Protein AF-A0A9N9S7M2-F1 (afdb_monomer_lite)

Organism: Phaedon cochleariae (NCBI:txid80249)

Radius of gyration: 14.21 Å; chains: 1; bounding box: 39×30×37 Å

Secondary structure (DSSP, 8-state):
-EEETTEEESS-B---GGG--TT-EEEEEEE----TTS----EEEEEEEEEEEEETTEEEEEE-EE---SSSTTTEEE--SS-EEEEEEGGGEEEEEPPPEEETTTEEE-SS-GGGT--

Foldseek 3Di:
DFDDPNADDDQFDADDQVRDDQQFKFKFWDFDPDPPPDPDRDTFIWIWGFHDDDDRQKTKTWTWDQDADPPLGQQKIAADPPIDIDMDGNSRTRGTHDFFDDDPPGITGGPGGNVSRPD

Sequence (119 aa):
MVTKFGRTFKNIHPISESEVAIGDWLVVAYDFELSKSSQGNGNHYFIGQITGIKERGYFEGKFVRPKTTKNYCDYIYNFPDVPDVDTFHFEKVVGKVSPPENYLRGLLKFALNSKDLEH

Structure (mmCIF, N/CA/C/O backbone):
data_AF-A0A9N9S7M2-F1
#
_entry.id   AF-A0A9N9S7M2-F1
#
loop_
_atom_site.group_PDB
_atom_site.id
_atom_site.type_symbol
_atom_site.label_atom_id
_atom_site.label_alt_id
_atom_site.label_comp_id
_atom_site.label_asym_id
_atom_site.label_entity_id
_atom_site.label_seq_id
_atom_site.pdbx_PDB_ins_code
_atom_site.Cartn_x
_atom_site.Cartn_y
_atom_site.Cartn_z
_atom_site.occupancy
_atom_site.B_iso_or_equiv
_atom_site.auth_seq_id
_atom_site.auth_comp_id
_atom_site.auth_asym_id
_atom_site.auth_atom_id
_atom_site.pdbx_PDB_model_num
ATOM 1 N N . MET A 1 1 ? -4.128 14.598 0.230 1.00 80.19 1 MET A N 1
ATOM 2 C CA . MET A 1 1 ? -2.930 14.652 1.093 1.00 80.19 1 MET A CA 1
ATOM 3 C C . MET A 1 1 ? -3.371 14.213 2.469 1.00 80.19 1 MET A C 1
ATOM 5 O O . MET A 1 1 ? -4.419 14.671 2.909 1.00 80.19 1 MET A O 1
ATOM 9 N N . VAL A 1 2 ? -2.629 13.309 3.098 1.00 90.31 2 VAL A N 1
ATOM 10 C CA . VAL A 1 2 ? -2.947 12.756 4.423 1.00 90.31 2 VAL A CA 1
ATOM 11 C C . VAL A 1 2 ? -1.724 12.907 5.317 1.00 90.31 2 VAL A C 1
ATOM 13 O O . VAL A 1 2 ? -0.609 12.714 4.838 1.00 90.31 2 VAL A O 1
ATOM 16 N N . THR A 1 3 ? -1.922 13.238 6.593 1.00 89.31 3 THR A N 1
ATOM 17 C CA . THR A 1 3 ? -0.851 13.280 7.595 1.00 89.31 3 THR A CA 1
ATOM 18 C C . THR A 1 3 ? -1.093 12.193 8.636 1.00 89.31 3 THR A C 1
ATOM 20 O O . THR A 1 3 ? -2.149 12.177 9.266 1.00 89.31 3 THR A O 1
ATOM 23 N N . LYS A 1 4 ? -0.133 11.279 8.813 1.00 88.38 4 LYS A N 1
ATOM 24 C CA . LYS A 1 4 ? -0.182 10.200 9.813 1.00 88.38 4 LYS A CA 1
ATOM 25 C C . LYS A 1 4 ? 1.231 9.845 10.275 1.00 88.38 4 LYS A C 1
ATOM 27 O O . LYS A 1 4 ? 2.172 9.977 9.500 1.00 88.38 4 LYS A O 1
ATOM 32 N N . PHE A 1 5 ? 1.378 9.443 11.539 1.00 87.06 5 PHE A N 1
ATOM 33 C CA . PHE A 1 5 ? 2.672 9.099 12.154 1.00 87.06 5 PHE A CA 1
ATOM 34 C C . PHE A 1 5 ? 3.752 10.184 11.967 1.00 87.06 5 PHE A C 1
ATOM 36 O O . PHE A 1 5 ? 4.916 9.893 11.725 1.00 87.06 5 PHE A O 1
ATOM 43 N N . GLY A 1 6 ? 3.351 11.461 12.027 1.00 83.94 6 GLY A N 1
ATOM 44 C CA . GLY A 1 6 ? 4.259 12.600 11.843 1.00 83.94 6 GLY A CA 1
ATOM 45 C C . GLY A 1 6 ? 4.701 12.864 10.396 1.00 83.94 6 GLY A C 1
ATOM 46 O O . GLY A 1 6 ? 5.447 13.812 10.167 1.00 83.94 6 GLY A O 1
ATOM 47 N N . ARG A 1 7 ? 4.224 12.088 9.411 1.00 85.88 7 ARG A N 1
ATOM 48 C CA . ARG A 1 7 ? 4.562 12.233 7.986 1.00 85.88 7 ARG A CA 1
ATOM 49 C C . ARG A 1 7 ? 3.355 12.663 7.159 1.00 85.88 7 ARG A C 1
ATOM 51 O O . ARG A 1 7 ? 2.218 12.303 7.454 1.00 85.88 7 ARG A O 1
ATOM 58 N N . THR A 1 8 ? 3.617 13.427 6.101 1.00 90.00 8 THR A N 1
ATOM 59 C CA . THR A 1 8 ? 2.607 13.897 5.147 1.00 90.00 8 THR A CA 1
ATOM 60 C C . THR A 1 8 ? 2.787 13.215 3.797 1.00 90.00 8 THR A C 1
ATOM 62 O O . THR A 1 8 ? 3.866 13.265 3.211 1.00 90.00 8 THR A O 1
ATOM 65 N N . PHE A 1 9 ? 1.709 12.628 3.282 1.00 90.12 9 PHE A N 1
ATOM 66 C CA . PHE A 1 9 ? 1.701 11.823 2.068 1.00 90.12 9 PHE A CA 1
ATOM 67 C C . PHE A 1 9 ? 0.883 12.476 0.955 1.00 90.12 9 PHE A C 1
ATOM 69 O O . PHE A 1 9 ? -0.285 12.856 1.136 1.00 90.12 9 PHE A O 1
ATOM 76 N N . LYS A 1 10 ? 1.492 12.578 -0.228 1.00 90.75 10 LYS A N 1
ATOM 77 C CA . LYS A 1 10 ? 0.830 12.998 -1.471 1.00 90.75 10 LYS A CA 1
ATOM 78 C C . LYS A 1 10 ? 0.206 11.782 -2.156 1.00 90.75 10 LYS A C 1
ATOM 80 O O . LYS A 1 10 ? 0.677 10.670 -1.976 1.00 90.75 10 LYS A O 1
ATOM 85 N N . ASN A 1 11 ? -0.868 11.999 -2.917 1.00 92.00 11 ASN A N 1
ATOM 86 C CA . ASN A 1 11 ? -1.594 10.943 -3.646 1.00 92.00 11 ASN A CA 1
ATOM 87 C C . ASN A 1 11 ? -2.145 9.801 -2.766 1.00 92.00 11 ASN A C 1
ATOM 89 O O . ASN A 1 11 ? -2.489 8.736 -3.269 1.00 92.00 11 ASN A O 1
ATOM 93 N N . ILE A 1 12 ? -2.273 10.059 -1.460 1.00 94.62 12 ILE A N 1
ATOM 94 C CA . ILE A 1 12 ? -3.041 9.255 -0.513 1.00 94.62 12 ILE A CA 1
ATOM 95 C C . ILE A 1 12 ? -4.312 10.027 -0.146 1.00 94.62 12 ILE A C 1
ATOM 97 O O . ILE A 1 12 ? -4.280 11.250 0.088 1.00 94.62 12 ILE A O 1
ATOM 101 N N . HIS A 1 13 ? -5.422 9.298 -0.111 1.00 95.12 13 HIS A N 1
ATOM 102 C CA . HIS A 1 13 ? -6.752 9.777 0.225 1.00 95.12 13 HIS A CA 1
ATOM 103 C C . HIS A 1 13 ? -7.151 9.292 1.626 1.00 95.12 13 HIS A C 1
ATOM 105 O O . HIS A 1 13 ? -6.883 8.134 1.963 1.00 95.12 13 HIS A O 1
ATOM 111 N N . PRO A 1 14 ? -7.780 10.151 2.450 1.00 96.00 14 PRO A N 1
ATOM 112 C CA . PRO A 1 14 ? -8.394 9.709 3.694 1.00 96.00 14 PRO A CA 1
ATOM 113 C C . PRO A 1 14 ? -9.407 8.596 3.423 1.00 96.00 14 PRO A C 1
ATOM 115 O O . PRO A 1 14 ? -10.059 8.586 2.380 1.00 96.00 14 PRO A O 1
ATOM 118 N N . ILE A 1 15 ? -9.533 7.682 4.372 1.00 96.44 15 ILE A N 1
ATOM 119 C CA . ILE A 1 15 ? -10.509 6.597 4.349 1.00 96.44 15 ILE A CA 1
ATOM 120 C C . ILE A 1 15 ? -10.930 6.307 5.785 1.00 96.44 15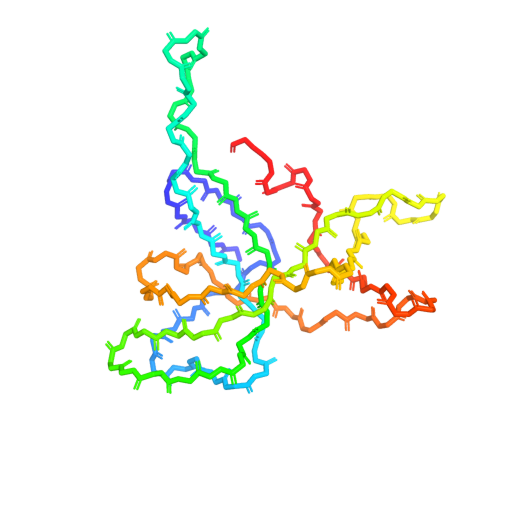 ILE A C 1
ATOM 122 O O . ILE A 1 15 ? -10.111 6.452 6.695 1.00 96.44 15 ILE A O 1
ATOM 126 N N . SER A 1 16 ? -12.186 5.926 5.994 1.00 96.56 16 SER A N 1
ATOM 127 C CA . SER A 1 16 ? -12.682 5.378 7.259 1.00 96.56 16 SER A CA 1
ATOM 128 C C . SER A 1 16 ? -12.724 3.848 7.233 1.00 96.56 16 SER A C 1
ATOM 130 O O . SER A 1 16 ? -12.805 3.237 6.171 1.00 96.56 16 SER A O 1
ATOM 132 N N . GLU A 1 17 ? -12.703 3.209 8.406 1.00 96.50 17 GLU A N 1
ATOM 133 C CA . GLU A 1 17 ? -12.740 1.741 8.528 1.00 96.50 17 GLU A CA 1
ATOM 134 C C . GLU A 1 17 ? -13.915 1.120 7.754 1.00 96.50 17 GLU A C 1
ATOM 136 O O . GLU A 1 17 ? -13.745 0.122 7.060 1.00 96.50 17 GLU A O 1
ATOM 141 N N . SER A 1 18 ? -15.092 1.751 7.813 1.00 95.56 18 SER A N 1
ATOM 142 C CA . SER A 1 18 ? -16.314 1.289 7.142 1.00 95.56 18 SER A CA 1
ATOM 143 C C . SER A 1 18 ? -16.281 1.386 5.616 1.00 95.56 18 SER A C 1
ATOM 145 O O . SER A 1 18 ? -17.127 0.790 4.956 1.00 95.56 18 SER A O 1
ATOM 147 N N . GLU A 1 19 ? -15.349 2.155 5.053 1.00 96.31 19 GLU A N 1
ATOM 148 C CA . GLU A 1 19 ? -15.212 2.343 3.605 1.00 96.31 19 GLU A CA 1
ATOM 149 C C . GLU A 1 19 ? -14.208 1.370 2.972 1.00 96.31 19 GLU A C 1
ATOM 151 O O . GLU A 1 19 ? -14.101 1.327 1.746 1.00 96.31 19 GLU A O 1
ATOM 156 N N . VAL A 1 20 ? -13.463 0.604 3.778 1.00 97.25 20 VAL A N 1
ATOM 157 C CA . VAL A 1 20 ? -12.483 -0.367 3.279 1.00 97.25 20 VAL A CA 1
ATOM 158 C C . VAL A 1 20 ? -13.205 -1.558 2.651 1.00 97.25 20 VAL A C 1
ATOM 160 O O . VAL A 1 20 ? -13.979 -2.250 3.313 1.00 97.25 20 VAL A O 1
ATOM 163 N N . ALA A 1 21 ? -12.907 -1.834 1.382 1.00 97.38 21 ALA A N 1
ATOM 164 C CA . ALA A 1 21 ? -13.483 -2.952 0.639 1.00 97.38 21 ALA A CA 1
ATOM 165 C C . ALA A 1 21 ? -12.418 -3.894 0.057 1.00 97.38 21 ALA A C 1
ATOM 167 O O . ALA A 1 21 ? -11.272 -3.512 -0.180 1.00 97.38 21 ALA A O 1
ATOM 168 N N . ILE A 1 22 ? -12.813 -5.140 -0.226 1.00 97.94 22 ILE A N 1
ATOM 169 C CA . ILE A 1 22 ? -11.972 -6.088 -0.972 1.00 97.94 22 ILE A CA 1
ATOM 170 C C . ILE A 1 22 ? -11.642 -5.493 -2.347 1.00 97.94 22 ILE A C 1
ATOM 172 O O . ILE A 1 22 ? -12.520 -5.002 -3.053 1.00 97.94 22 ILE A O 1
ATOM 176 N N . GLY A 1 23 ? -10.368 -5.563 -2.726 1.00 97.81 23 GLY A N 1
ATOM 177 C CA . GLY A 1 23 ? -9.831 -4.997 -3.960 1.00 97.81 23 GLY A CA 1
ATOM 178 C C . GLY A 1 23 ? -9.280 -3.579 -3.816 1.00 97.81 23 GLY A C 1
ATOM 179 O O . GLY A 1 23 ? -8.556 -3.141 -4.716 1.00 97.81 23 GLY A O 1
ATOM 180 N N . ASP A 1 24 ? -9.556 -2.891 -2.702 1.00 98.06 24 ASP A N 1
ATOM 181 C CA . ASP A 1 24 ? -8.974 -1.581 -2.424 1.00 98.06 24 ASP A CA 1
ATOM 182 C C . ASP A 1 24 ? -7.460 -1.656 -2.265 1.00 98.06 24 ASP A C 1
ATOM 184 O O . ASP A 1 24 ? -6.908 -2.646 -1.789 1.00 98.06 24 ASP A O 1
ATOM 188 N N . TRP A 1 25 ? -6.795 -0.564 -2.632 1.00 98.31 25 TRP A N 1
ATOM 189 C CA . TRP A 1 25 ? -5.365 -0.387 -2.446 1.00 98.31 25 TRP A CA 1
ATOM 190 C C . TRP A 1 25 ? -5.116 0.607 -1.323 1.00 98.31 25 TRP A C 1
ATOM 192 O O . TRP A 1 25 ? -5.548 1.760 -1.400 1.00 98.31 25 TRP A O 1
ATOM 202 N N . LEU A 1 26 ? -4.420 0.166 -0.281 1.00 98.06 26 LEU A N 1
ATOM 203 C CA . LEU A 1 26 ? -4.121 0.964 0.902 1.00 98.06 26 LEU A CA 1
ATOM 204 C C . LEU A 1 26 ? -2.612 1.077 1.113 1.00 98.06 26 LEU A C 1
ATOM 206 O O . LEU A 1 26 ? -1.851 0.186 0.737 1.00 98.06 26 LEU A O 1
ATOM 210 N N . VAL A 1 27 ? -2.194 2.158 1.766 1.00 97.38 27 VAL A N 1
ATOM 211 C CA . VAL A 1 27 ? -0.863 2.265 2.372 1.00 97.38 27 VAL A CA 1
ATOM 212 C C . VAL A 1 27 ? -0.967 1.890 3.843 1.00 97.38 27 VAL A C 1
ATOM 214 O O . VAL A 1 27 ? -1.801 2.445 4.562 1.00 97.38 27 VAL A O 1
ATOM 217 N N . VAL A 1 28 ? -0.122 0.965 4.287 1.00 96.75 28 VAL A N 1
ATOM 218 C CA . VAL A 1 28 ? -0.117 0.401 5.643 1.00 96.75 28 VAL A CA 1
ATOM 219 C C . VAL A 1 28 ? 1.254 0.613 6.277 1.00 96.75 28 VAL A C 1
ATOM 221 O O . VAL A 1 28 ? 2.274 0.362 5.637 1.00 96.75 28 VAL A O 1
ATOM 224 N N . ALA A 1 29 ? 1.273 1.087 7.519 1.00 94.69 29 ALA A N 1
ATOM 225 C CA . ALA A 1 29 ? 2.480 1.301 8.304 1.00 94.69 29 ALA A CA 1
ATOM 226 C C . ALA A 1 29 ? 2.825 0.068 9.148 1.00 94.69 29 ALA A C 1
ATOM 228 O O . ALA A 1 29 ? 1.958 -0.520 9.801 1.00 94.69 29 ALA A O 1
ATOM 229 N N . TYR A 1 30 ? 4.102 -0.291 9.156 1.00 90.12 30 TYR A N 1
ATOM 230 C CA . TYR A 1 30 ? 4.674 -1.316 10.013 1.00 90.12 30 TYR A CA 1
ATOM 231 C C . TYR A 1 30 ? 5.849 -0.730 10.786 1.00 90.12 30 TYR A C 1
ATOM 233 O O . TYR A 1 30 ? 6.766 -0.155 10.196 1.00 90.12 30 TYR A O 1
ATOM 241 N N . ASP A 1 31 ? 5.837 -0.930 12.100 1.00 82.75 31 ASP A N 1
ATOM 242 C CA . ASP A 1 31 ? 6.985 -0.642 12.947 1.00 82.75 31 ASP A CA 1
ATOM 243 C C . ASP A 1 31 ? 8.080 -1.678 12.659 1.00 82.75 31 ASP A C 1
ATOM 245 O O . ASP A 1 31 ? 7.864 -2.881 12.826 1.00 82.75 31 ASP A O 1
ATOM 249 N N . PHE A 1 32 ? 9.259 -1.228 12.231 1.00 68.44 32 PHE A N 1
ATOM 250 C CA . PHE A 1 32 ? 10.459 -2.059 12.285 1.00 68.44 32 PHE A CA 1
ATOM 251 C C . PHE A 1 32 ? 11.275 -1.637 13.501 1.00 68.44 32 PHE A C 1
ATOM 253 O O . PHE A 1 32 ? 11.784 -0.518 13.564 1.00 68.44 32 PHE A O 1
ATOM 260 N N . GLU A 1 33 ? 11.464 -2.556 14.448 1.00 55.94 33 GLU A N 1
ATOM 261 C CA . GLU A 1 33 ? 12.561 -2.425 15.400 1.00 55.94 33 GLU A CA 1
ATOM 262 C C . GLU A 1 33 ? 13.873 -2.657 14.642 1.00 55.94 33 GLU A C 1
ATOM 264 O O . GLU A 1 33 ? 14.364 -3.780 14.512 1.00 55.94 33 GLU A O 1
ATOM 269 N N . LEU A 1 34 ? 14.451 -1.588 14.094 1.00 50.50 34 LEU A N 1
ATOM 270 C CA . LEU A 1 34 ? 15.833 -1.631 13.640 1.00 50.50 34 LEU A CA 1
ATOM 271 C C . LEU A 1 34 ? 16.709 -1.886 14.871 1.00 50.50 34 LEU A C 1
ATOM 273 O O . LEU A 1 34 ? 16.694 -1.127 15.841 1.00 50.50 34 LEU A O 1
ATOM 277 N N . SER A 1 35 ? 17.461 -2.988 14.845 1.00 42.78 35 SER A N 1
ATOM 278 C CA . SER A 1 35 ? 18.420 -3.344 15.890 1.00 42.78 35 SER A CA 1
ATOM 279 C C . SER A 1 35 ? 19.270 -2.128 16.283 1.00 42.78 35 SER A C 1
ATOM 281 O O . SER A 1 35 ? 19.701 -1.387 15.402 1.00 42.78 35 SER A O 1
ATOM 283 N N . LYS A 1 36 ? 19.513 -1.974 17.593 1.00 45.06 36 LYS A N 1
ATOM 284 C CA . LYS A 1 36 ? 20.086 -0.854 18.384 1.00 45.06 36 LYS A CA 1
ATOM 285 C C . LYS A 1 36 ? 21.245 0.008 17.816 1.00 45.06 36 LYS A C 1
ATOM 287 O O . LYS A 1 36 ? 21.710 0.902 18.516 1.00 45.06 36 LYS A O 1
ATOM 292 N N . SER A 1 37 ? 21.739 -0.221 16.604 1.00 44.62 37 SER A N 1
ATOM 293 C CA . SER A 1 37 ? 22.833 0.515 15.956 1.00 44.62 37 SER A CA 1
ATOM 294 C C . SER A 1 37 ? 22.396 1.670 15.044 1.00 44.62 37 SER A C 1
ATOM 296 O O . SER A 1 37 ? 23.251 2.414 14.570 1.00 44.62 37 SER A O 1
ATOM 298 N N . SER A 1 38 ? 21.099 1.855 14.795 1.00 44.81 38 SER A N 1
ATOM 299 C CA . SER A 1 38 ? 20.585 2.933 13.942 1.00 44.81 38 SER A CA 1
ATOM 300 C C . SER A 1 38 ? 19.499 3.692 14.701 1.00 44.81 38 SER A C 1
ATOM 302 O O . SER A 1 38 ? 18.423 3.160 14.933 1.00 44.81 38 SER A O 1
ATOM 304 N N . GLN A 1 39 ? 19.793 4.919 15.141 1.00 39.50 39 GLN A N 1
ATOM 305 C CA . GLN A 1 39 ? 18.863 5.819 15.844 1.00 39.50 39 GLN A CA 1
ATOM 306 C C . GLN A 1 39 ? 17.719 6.303 14.927 1.00 39.50 39 GLN A C 1
ATOM 308 O O . GLN A 1 39 ? 17.616 7.486 14.612 1.00 39.50 39 GLN A O 1
ATOM 313 N N . GLY A 1 40 ? 16.852 5.398 14.487 1.00 46.66 40 GLY A N 1
ATOM 314 C CA . GLY A 1 40 ? 1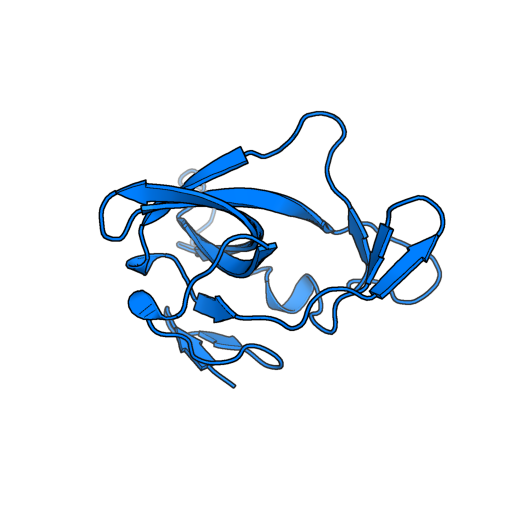5.670 5.725 13.701 1.00 46.66 40 GLY A CA 1
ATOM 315 C C . GLY A 1 40 ? 14.547 4.753 14.010 1.00 46.66 40 GLY A C 1
ATOM 316 O O . GLY A 1 40 ? 14.455 3.704 13.385 1.00 46.66 40 GLY A O 1
ATOM 317 N N . ASN A 1 41 ? 13.691 5.112 14.966 1.00 52.91 41 ASN A N 1
ATOM 318 C CA . ASN A 1 41 ? 12.381 4.484 15.128 1.00 52.91 41 ASN A CA 1
ATOM 319 C C . ASN A 1 41 ? 11.494 4.978 13.973 1.00 52.91 41 ASN A C 1
ATOM 321 O O . ASN A 1 41 ? 10.803 5.988 14.114 1.00 52.91 41 ASN A O 1
ATOM 325 N N . GLY A 1 42 ? 11.608 4.342 12.808 1.00 66.69 42 GLY A N 1
ATOM 326 C CA . GLY A 1 42 ? 10.871 4.701 11.598 1.00 66.69 42 GLY A CA 1
ATOM 327 C C . GLY A 1 42 ? 9.756 3.703 11.301 1.00 66.69 42 GLY A C 1
ATOM 328 O O . GLY A 1 42 ? 9.946 2.492 11.404 1.00 66.69 42 GLY A O 1
ATOM 329 N N . ASN A 1 43 ? 8.593 4.217 10.908 1.00 80.12 43 ASN A N 1
ATOM 330 C CA . ASN A 1 43 ? 7.553 3.399 10.295 1.00 80.12 43 ASN A CA 1
ATOM 331 C C . ASN A 1 43 ? 7.957 3.087 8.852 1.00 80.12 43 ASN A C 1
ATOM 333 O O . ASN A 1 43 ? 8.297 4.000 8.101 1.00 80.12 43 ASN A O 1
ATOM 337 N N . HIS A 1 44 ? 7.851 1.826 8.441 1.00 87.50 44 HIS A N 1
ATOM 338 C CA . HIS A 1 44 ? 7.924 1.447 7.033 1.00 87.50 44 HIS A CA 1
ATOM 339 C C . HIS A 1 44 ? 6.522 1.367 6.445 1.00 87.50 44 HIS A C 1
ATOM 341 O O . HIS A 1 44 ? 5.610 0.810 7.056 1.00 87.50 44 HIS A O 1
ATOM 347 N N . TYR A 1 45 ? 6.353 1.906 5.243 1.00 93.06 45 TYR A N 1
ATOM 348 C CA . TYR A 1 45 ? 5.053 1.998 4.597 1.00 93.06 45 TYR A CA 1
ATOM 349 C C . TYR A 1 45 ? 4.991 1.086 3.378 1.00 93.06 45 TYR A C 1
ATOM 351 O O . TYR A 1 45 ? 5.858 1.126 2.508 1.00 93.06 45 TYR A O 1
ATOM 359 N N . PHE A 1 46 ? 3.935 0.285 3.292 1.00 95.38 46 PHE A N 1
ATOM 360 C CA . PHE A 1 46 ? 3.746 -0.684 2.219 1.00 95.38 46 PHE A CA 1
ATOM 361 C C . PHE A 1 46 ? 2.416 -0.456 1.522 1.00 95.38 46 PHE A C 1
ATOM 363 O O . PHE A 1 46 ? 1.410 -0.156 2.163 1.00 95.38 46 PHE A O 1
ATOM 370 N N . ILE A 1 47 ? 2.407 -0.629 0.202 1.00 97.56 47 ILE A N 1
ATOM 371 C CA . ILE A 1 47 ? 1.177 -0.639 -0.584 1.00 97.56 47 ILE A CA 1
ATOM 372 C C . ILE A 1 47 ? 0.638 -2.072 -0.589 1.00 97.56 47 ILE A C 1
ATOM 374 O O . ILE A 1 47 ? 1.352 -3.006 -0.966 1.00 97.56 47 ILE A O 1
ATOM 378 N N . GLY A 1 48 ? -0.618 -2.242 -0.191 1.00 97.88 48 GLY A N 1
ATOM 379 C CA . GLY A 1 48 ? -1.298 -3.532 -0.161 1.00 97.88 48 GLY A CA 1
ATOM 380 C C . GLY A 1 48 ? -2.662 -3.477 -0.831 1.00 97.88 48 GLY A C 1
ATOM 381 O O . GLY A 1 48 ? -3.383 -2.488 -0.700 1.00 97.88 48 GLY A O 1
ATOM 382 N N . GLN A 1 49 ? -3.014 -4.549 -1.537 1.00 98.50 49 GLN A N 1
ATOM 383 C CA . GLN A 1 49 ? -4.373 -4.779 -2.008 1.00 98.50 49 GLN A CA 1
ATOM 384 C C . GLN A 1 49 ? -5.138 -5.589 -0.965 1.00 98.50 49 GLN A C 1
ATOM 386 O O . GLN A 1 49 ? -4.661 -6.642 -0.548 1.00 98.50 49 GLN A O 1
ATOM 391 N N . ILE A 1 50 ? -6.329 -5.141 -0.582 1.00 98.44 50 ILE A N 1
ATOM 392 C CA . ILE A 1 50 ? -7.194 -5.862 0.355 1.00 98.44 50 ILE A CA 1
ATOM 393 C C . ILE A 1 50 ? -7.735 -7.124 -0.310 1.00 98.44 50 ILE A C 1
ATOM 395 O O . ILE A 1 50 ? -8.428 -7.055 -1.326 1.00 98.44 50 ILE A O 1
ATOM 399 N N . THR A 1 51 ? -7.433 -8.279 0.274 1.00 98.25 51 THR A N 1
ATOM 400 C CA . THR A 1 51 ? -7.884 -9.597 -0.195 1.00 98.25 51 THR A CA 1
ATOM 401 C C . THR A 1 51 ? -8.973 -10.189 0.688 1.00 98.25 51 THR A C 1
ATOM 403 O O . THR A 1 51 ? -9.708 -11.063 0.232 1.00 98.25 51 THR A O 1
ATOM 406 N N . GLY A 1 52 ? -9.135 -9.691 1.917 1.00 97.88 52 GLY A N 1
ATOM 407 C CA . GLY A 1 52 ? -10.179 -10.156 2.822 1.00 97.88 52 GLY A CA 1
ATOM 408 C C . GLY A 1 52 ? -10.480 -9.194 3.966 1.00 97.88 52 GLY A C 1
ATOM 409 O O . GLY A 1 52 ? -9.647 -8.383 4.363 1.00 97.88 52 GLY A O 1
ATOM 410 N N . ILE A 1 53 ? -11.684 -9.327 4.517 1.00 96.88 53 ILE A N 1
ATOM 411 C CA . ILE A 1 53 ? -12.128 -8.668 5.750 1.00 96.88 53 ILE A CA 1
ATOM 412 C C . ILE A 1 53 ? -12.329 -9.791 6.769 1.00 96.88 53 ILE A C 1
ATOM 414 O O . ILE A 1 53 ? -13.083 -10.724 6.489 1.00 96.88 53 ILE A O 1
ATOM 418 N N . LYS A 1 54 ? -11.600 -9.763 7.889 1.00 94.25 54 LYS A N 1
ATOM 419 C CA . LYS A 1 54 ? -11.559 -10.890 8.839 1.00 94.25 54 LYS A CA 1
ATOM 420 C C . LYS A 1 54 ? -12.552 -10.691 9.974 1.00 94.25 54 LYS A C 1
ATOM 422 O O . LYS A 1 54 ? -13.526 -11.425 10.091 1.00 94.25 54 LYS A O 1
ATOM 427 N N . GLU A 1 55 ? -12.311 -9.670 10.776 1.00 91.38 55 GLU A N 1
ATOM 428 C CA . GLU A 1 55 ? -13.168 -9.244 11.874 1.00 91.38 55 GLU A CA 1
ATOM 429 C C . GLU A 1 55 ? -13.135 -7.718 11.961 1.00 91.38 55 GLU A C 1
ATOM 431 O O . GLU A 1 55 ? -12.449 -7.060 11.176 1.00 91.38 55 GLU A O 1
ATOM 436 N N . ARG A 1 56 ? -13.915 -7.133 12.872 1.00 90.75 56 ARG A N 1
ATOM 437 C CA . ARG A 1 56 ? -14.030 -5.675 12.978 1.00 90.75 56 ARG A CA 1
ATOM 438 C C . ARG A 1 56 ? -12.647 -5.036 13.153 1.00 90.75 56 ARG A C 1
ATOM 440 O O . ARG A 1 56 ? -11.916 -5.405 14.065 1.00 90.75 56 ARG A O 1
ATOM 447 N N . GLY A 1 57 ? -12.309 -4.093 12.277 1.00 94.00 57 GLY A N 1
ATOM 448 C CA . GLY A 1 57 ? -11.017 -3.411 12.255 1.00 94.00 57 GLY A CA 1
ATOM 449 C C . GLY A 1 57 ? -9.855 -4.192 11.635 1.00 94.00 57 GLY A C 1
ATOM 450 O O . GLY A 1 57 ? -8.803 -3.588 11.441 1.00 94.00 57 GLY A O 1
ATOM 451 N N . TYR A 1 58 ? -10.005 -5.478 11.295 1.00 97.81 58 TYR A N 1
ATOM 452 C CA . TYR A 1 58 ? -8.919 -6.319 10.780 1.00 97.81 58 TYR A CA 1
ATOM 453 C C . TYR A 1 58 ? -9.122 -6.738 9.323 1.00 97.81 58 TYR A C 1
ATOM 455 O O . TYR A 1 58 ? -10.124 -7.358 8.944 1.00 97.81 58 TYR A O 1
ATOM 463 N N . PHE A 1 59 ? -8.099 -6.466 8.517 1.00 98.19 59 PHE A N 1
ATOM 464 C CA . PHE A 1 59 ? -8.083 -6.718 7.081 1.00 98.19 59 PHE A CA 1
ATOM 465 C C . PHE A 1 59 ? -6.906 -7.604 6.707 1.00 98.19 59 PHE A C 1
ATOM 467 O O . PHE A 1 59 ? -5.830 -7.491 7.286 1.00 98.19 59 PHE A O 1
ATOM 474 N N . GLU A 1 60 ? -7.106 -8.457 5.712 1.00 98.38 60 GLU A N 1
ATOM 475 C CA . GLU A 1 60 ? -6.026 -9.184 5.058 1.00 98.38 60 GLU A CA 1
ATOM 476 C C . GLU A 1 60 ? -5.652 -8.456 3.774 1.00 98.38 60 GLU A C 1
ATOM 478 O O . GLU A 1 60 ? -6.521 -8.124 2.959 1.00 98.38 60 GLU A O 1
ATOM 483 N N . GLY A 1 61 ? -4.358 -8.207 3.602 1.00 98.19 61 GLY A N 1
ATOM 484 C CA . GLY A 1 61 ? -3.819 -7.582 2.407 1.00 98.19 61 GLY A CA 1
ATOM 485 C C . GLY A 1 61 ? -2.683 -8.386 1.802 1.00 98.19 61 GLY A C 1
ATOM 486 O O . GLY A 1 61 ? -1.925 -9.056 2.502 1.00 98.19 61 GLY A O 1
ATOM 487 N N . LYS A 1 62 ? -2.557 -8.272 0.480 1.00 98.19 62 LYS A N 1
ATOM 488 C CA . LYS A 1 62 ? -1.420 -8.757 -0.298 1.00 98.19 62 LYS A CA 1
ATOM 489 C C . LYS A 1 62 ? -0.576 -7.568 -0.743 1.00 98.19 62 LYS A C 1
ATOM 491 O O . LYS A 1 62 ? -1.081 -6.668 -1.417 1.00 98.19 62 LYS A O 1
ATOM 496 N N . PHE A 1 63 ? 0.702 -7.571 -0.393 1.00 97.75 63 PHE A N 1
ATOM 497 C CA . PHE A 1 63 ? 1.587 -6.419 -0.529 1.00 97.75 63 PHE A CA 1
ATOM 498 C C . PHE A 1 63 ? 2.475 -6.494 -1.769 1.00 97.75 63 PHE A C 1
ATOM 500 O O . PHE A 1 63 ? 2.824 -7.572 -2.260 1.00 97.75 63 PHE A O 1
ATOM 507 N N . VAL A 1 64 ? 2.828 -5.319 -2.289 1.00 96.69 64 VAL A N 1
ATOM 508 C CA . VAL A 1 64 ? 3.735 -5.162 -3.432 1.00 96.69 64 VAL A CA 1
ATOM 509 C C . VAL A 1 64 ? 5.073 -4.585 -2.984 1.00 96.69 64 VAL A C 1
ATOM 511 O O . VAL A 1 64 ? 5.149 -3.831 -2.015 1.00 96.69 64 VAL A O 1
ATOM 514 N N . ARG A 1 65 ? 6.135 -4.910 -3.724 1.00 94.19 65 ARG A N 1
ATOM 515 C CA . ARG A 1 65 ? 7.484 -4.378 -3.498 1.00 94.19 65 ARG A CA 1
ATOM 516 C C . ARG A 1 65 ? 7.887 -3.436 -4.630 1.00 94.19 65 ARG A C 1
ATOM 518 O O . ARG A 1 65 ? 7.491 -3.692 -5.772 1.00 94.19 65 ARG A O 1
ATOM 525 N N . PRO A 1 66 ? 8.667 -2.377 -4.352 1.00 93.50 66 PRO A N 1
ATOM 526 C CA . PRO A 1 66 ? 9.243 -1.541 -5.397 1.00 93.50 66 PRO A CA 1
ATOM 527 C C . PRO A 1 66 ? 10.108 -2.367 -6.352 1.00 93.50 66 PRO A C 1
ATOM 529 O O . PRO A 1 66 ? 10.821 -3.284 -5.936 1.00 93.50 66 PRO A O 1
ATOM 532 N N . LYS A 1 67 ? 10.081 -2.017 -7.637 1.00 91.12 67 LYS A N 1
ATOM 533 C CA . LYS A 1 67 ? 10.922 -2.622 -8.667 1.00 91.12 67 LYS A CA 1
ATOM 534 C C . LYS A 1 67 ? 11.545 -1.551 -9.541 1.00 91.12 67 LYS A C 1
ATOM 536 O O . LYS A 1 67 ? 10.854 -0.760 -10.175 1.00 91.12 67 LYS A O 1
ATOM 541 N N . THR A 1 68 ? 12.869 -1.566 -9.631 1.00 86.44 68 THR A N 1
ATOM 542 C CA . THR A 1 68 ? 13.598 -0.631 -10.485 1.00 86.44 68 THR A CA 1
ATOM 543 C C . THR A 1 68 ? 13.392 -0.972 -11.957 1.00 86.44 68 THR A C 1
ATOM 545 O O . THR A 1 68 ? 13.621 -2.099 -12.402 1.00 86.44 68 THR A O 1
ATOM 548 N N . THR A 1 69 ? 12.997 0.028 -12.737 1.00 84.69 69 THR A N 1
ATOM 549 C CA . THR A 1 69 ? 12.837 -0.057 -14.190 1.00 84.69 69 THR A CA 1
ATOM 550 C C . THR A 1 69 ? 13.459 1.163 -14.859 1.00 84.69 69 THR A C 1
ATOM 552 O O . THR A 1 69 ? 13.581 2.224 -14.254 1.00 84.69 69 THR A O 1
ATOM 555 N N . LYS A 1 70 ? 13.837 1.034 -16.140 1.00 81.81 70 LYS A N 1
ATOM 556 C CA . LYS A 1 70 ? 14.435 2.139 -16.915 1.00 81.81 70 LYS A CA 1
ATOM 557 C C . LYS A 1 70 ? 13.495 3.348 -17.054 1.00 81.81 70 LYS A C 1
ATOM 559 O O . LYS A 1 70 ? 13.956 4.481 -17.034 1.00 81.81 70 LYS A O 1
ATOM 564 N N . ASN A 1 71 ? 12.191 3.097 -17.184 1.00 76.81 71 ASN A N 1
ATOM 565 C CA . ASN A 1 71 ? 11.145 4.123 -17.227 1.00 76.81 71 ASN A CA 1
ATOM 566 C C . ASN A 1 71 ? 10.364 4.113 -15.910 1.00 76.81 71 ASN A C 1
ATOM 568 O O . ASN A 1 71 ? 10.175 3.036 -15.348 1.00 76.81 71 ASN A O 1
ATOM 572 N N . TYR A 1 72 ? 9.870 5.274 -15.469 1.00 78.56 72 TYR A N 1
ATOM 573 C CA . TYR A 1 72 ? 9.058 5.419 -14.248 1.00 78.56 72 TYR A CA 1
ATOM 574 C C . TYR A 1 72 ? 9.735 4.862 -12.985 1.00 78.56 72 TYR A C 1
ATOM 576 O O . TYR A 1 72 ? 9.091 4.201 -12.173 1.00 78.56 72 TYR A O 1
ATOM 584 N N . CYS A 1 73 ? 11.040 5.122 -12.837 1.00 78.44 73 CYS A N 1
ATOM 585 C CA . CYS A 1 73 ? 11.800 4.725 -11.651 1.00 78.44 73 CYS A CA 1
ATOM 586 C C . CYS A 1 73 ? 11.054 5.139 -10.376 1.00 78.44 73 CYS A C 1
ATOM 588 O O . CYS A 1 73 ? 10.485 6.228 -10.323 1.00 78.44 73 CYS A O 1
ATOM 590 N N . ASP A 1 74 ? 11.044 4.253 -9.383 1.00 89.50 74 ASP A N 1
ATOM 591 C CA . ASP A 1 74 ? 10.395 4.430 -8.078 1.00 89.50 74 ASP A CA 1
ATOM 592 C C . ASP A 1 74 ? 8.849 4.426 -8.096 1.00 89.50 74 ASP A C 1
ATOM 594 O O . ASP A 1 74 ? 8.229 4.443 -7.041 1.00 89.50 74 ASP A O 1
ATOM 598 N N . TYR A 1 75 ? 8.189 4.350 -9.258 1.00 92.88 75 TYR A N 1
ATOM 599 C CA . TYR A 1 75 ? 6.720 4.231 -9.351 1.00 92.88 75 TYR A CA 1
ATOM 600 C C . TYR A 1 75 ? 6.243 2.829 -9.731 1.00 92.88 75 TYR A C 1
ATOM 602 O O . TYR A 1 75 ? 5.035 2.578 -9.774 1.00 92.88 75 TYR A O 1
ATOM 610 N N . ILE A 1 76 ? 7.174 1.928 -10.049 1.00 95.88 76 ILE A N 1
ATOM 611 C CA . ILE A 1 76 ? 6.875 0.562 -10.463 1.00 95.88 76 ILE A CA 1
ATOM 612 C C . ILE A 1 76 ? 7.029 -0.387 -9.285 1.00 95.88 76 ILE A C 1
ATOM 614 O O . ILE A 1 76 ? 8.021 -0.360 -8.561 1.00 95.88 76 ILE A O 1
ATOM 618 N N . TYR A 1 77 ? 6.038 -1.254 -9.141 1.00 95.94 77 TYR A N 1
ATOM 619 C CA . TYR A 1 77 ? 5.945 -2.255 -8.098 1.00 95.94 77 TYR A CA 1
ATOM 620 C C . TYR A 1 77 ? 5.558 -3.597 -8.709 1.00 95.94 77 TYR A C 1
ATOM 622 O O . TYR A 1 77 ? 5.044 -3.672 -9.829 1.00 95.94 77 TYR A O 1
ATOM 630 N N . ASN A 1 78 ? 5.774 -4.678 -7.976 1.00 95.69 78 ASN A N 1
ATOM 631 C CA . ASN A 1 78 ? 5.244 -5.986 -8.329 1.00 95.69 78 ASN A CA 1
ATOM 632 C C . ASN A 1 78 ? 4.886 -6.785 -7.085 1.00 95.69 78 ASN A C 1
ATOM 634 O O . ASN A 1 78 ? 5.451 -6.581 -6.010 1.00 95.69 78 ASN A O 1
ATOM 638 N N . PHE A 1 79 ? 3.985 -7.748 -7.257 1.00 96.00 79 PHE A N 1
ATOM 639 C CA . PHE A 1 79 ? 3.865 -8.812 -6.275 1.00 96.00 79 PHE A CA 1
ATOM 640 C C . PHE A 1 79 ? 5.158 -9.646 -6.277 1.00 96.00 79 PHE A C 1
ATOM 642 O O . PHE A 1 79 ? 5.664 -9.966 -7.361 1.00 96.00 79 PHE A O 1
ATOM 649 N N . PRO A 1 80 ? 5.713 -9.968 -5.099 1.00 94.19 80 PRO A N 1
ATOM 650 C CA . PRO A 1 80 ? 6.827 -10.904 -4.989 1.00 94.19 80 PRO A CA 1
ATOM 651 C C . PRO A 1 80 ? 6.396 -12.328 -5.377 1.00 94.19 80 PRO A C 1
ATOM 653 O O . PRO A 1 80 ? 5.216 -12.671 -5.287 1.00 94.19 80 PRO A O 1
ATOM 656 N N . ASP A 1 81 ? 7.363 -13.155 -5.791 1.00 92.50 81 ASP A N 1
ATOM 657 C CA . ASP A 1 81 ? 7.114 -14.551 -6.193 1.00 92.50 81 ASP A CA 1
ATOM 658 C C . ASP A 1 81 ? 6.554 -15.386 -5.035 1.00 92.50 81 ASP A C 1
ATOM 660 O O . ASP A 1 81 ? 5.642 -16.191 -5.221 1.00 92.50 81 ASP A O 1
ATOM 664 N N . VAL A 1 82 ? 7.070 -15.150 -3.824 1.00 94.62 82 VAL A N 1
ATOM 665 C CA . VAL A 1 82 ? 6.455 -15.600 -2.573 1.00 94.62 82 VAL A CA 1
ATOM 666 C C . VAL A 1 82 ? 5.559 -14.465 -2.080 1.00 94.62 82 VAL A C 1
ATOM 668 O O . VAL A 1 82 ? 6.103 -13.414 -1.744 1.00 94.62 82 VAL A O 1
ATOM 671 N N . PRO A 1 83 ? 4.223 -14.630 -2.058 1.00 94.44 83 PRO A N 1
ATOM 672 C CA . PRO A 1 83 ? 3.308 -13.562 -1.678 1.00 94.44 83 PRO A CA 1
ATOM 673 C C . PRO A 1 83 ? 3.567 -13.028 -0.270 1.00 94.44 83 PRO A C 1
ATOM 675 O O . PRO A 1 83 ? 3.523 -13.782 0.699 1.00 94.44 83 PRO A O 1
ATOM 678 N N . ASP A 1 84 ? 3.730 -11.712 -0.162 1.00 95.81 84 ASP A N 1
ATOM 679 C CA . ASP A 1 84 ? 3.647 -11.015 1.116 1.00 95.81 84 ASP A CA 1
ATOM 680 C C . ASP A 1 84 ? 2.163 -10.824 1.441 1.00 95.81 84 ASP A C 1
ATOM 682 O O . ASP A 1 84 ? 1.500 -9.969 0.851 1.00 95.81 84 ASP A O 1
ATOM 686 N N . VAL A 1 85 ? 1.622 -11.663 2.321 1.00 97.06 85 VAL A N 1
ATOM 687 C CA . VAL A 1 85 ? 0.241 -11.573 2.812 1.00 97.06 85 VAL A CA 1
ATOM 688 C C . VAL A 1 85 ? 0.286 -11.414 4.319 1.00 97.06 85 VAL A C 1
ATOM 690 O O . VAL A 1 85 ? 0.978 -12.174 4.993 1.00 97.06 85 VAL A O 1
ATOM 693 N N . ASP A 1 86 ? -0.455 -10.443 4.839 1.00 97.31 86 ASP A N 1
ATOM 694 C CA . ASP A 1 86 ? -0.545 -10.208 6.276 1.00 97.31 86 ASP A CA 1
ATOM 695 C C . ASP A 1 86 ? -1.932 -9.697 6.679 1.00 97.31 86 ASP A C 1
ATOM 697 O O . ASP A 1 86 ? -2.671 -9.135 5.863 1.00 97.31 86 ASP A O 1
ATOM 701 N N . THR A 1 87 ? -2.281 -9.907 7.949 1.00 97.69 87 THR A N 1
ATOM 702 C CA . THR A 1 87 ? -3.486 -9.360 8.577 1.00 97.69 87 THR A CA 1
ATOM 703 C C . THR A 1 87 ? -3.118 -8.182 9.471 1.00 97.69 87 THR A C 1
ATOM 705 O O . THR A 1 87 ? -2.299 -8.310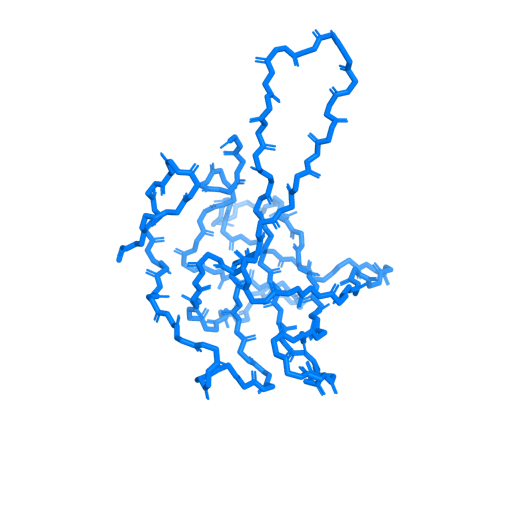 10.378 1.00 97.69 87 THR A O 1
ATOM 708 N N . PHE A 1 88 ? -3.755 -7.032 9.264 1.00 97.19 88 PHE A N 1
ATOM 709 C CA . PHE A 1 88 ? -3.445 -5.799 9.987 1.00 97.19 88 PHE A CA 1
ATOM 710 C C . PHE A 1 88 ? -4.702 -5.070 10.466 1.00 97.19 88 PHE A C 1
ATOM 712 O O . PHE A 1 88 ? -5.773 -5.164 9.866 1.00 97.19 88 PHE A O 1
ATOM 719 N N . HIS A 1 89 ? -4.544 -4.319 11.560 1.00 97.56 89 HIS A N 1
ATOM 720 C CA . HIS A 1 89 ? -5.592 -3.470 12.119 1.00 97.56 89 HIS A CA 1
ATOM 721 C C . HIS A 1 89 ? -5.690 -2.132 11.367 1.00 97.56 89 HIS A C 1
ATOM 723 O O . HIS A 1 89 ? -4.674 -1.599 10.906 1.00 97.56 89 HIS A O 1
ATOM 729 N N . PHE A 1 90 ? -6.888 -1.544 11.299 1.00 97.56 90 PHE A N 1
ATOM 730 C CA . PHE A 1 90 ? -7.155 -0.265 10.632 1.00 97.56 90 PHE A CA 1
ATOM 731 C C . PHE A 1 90 ? -6.246 0.876 11.110 1.00 97.56 90 PHE A C 1
ATOM 733 O O . PHE A 1 90 ? -5.880 1.759 10.337 1.00 97.56 90 PHE A O 1
ATOM 740 N N . GLU A 1 91 ? -5.822 0.860 12.372 1.00 95.81 91 GLU A N 1
ATOM 741 C CA . GLU A 1 91 ? -4.919 1.878 12.920 1.00 95.81 91 GLU A CA 1
ATOM 742 C C . GLU A 1 91 ? -3.596 1.988 12.156 1.00 95.81 91 GLU A C 1
ATOM 744 O O . GLU A 1 91 ? -3.044 3.087 12.063 1.00 95.81 91 GLU A O 1
ATOM 749 N N . LYS A 1 92 ? -3.136 0.896 11.535 1.00 95.56 92 LYS A N 1
ATOM 750 C CA . LYS A 1 92 ? -1.940 0.876 10.684 1.00 95.56 92 LYS A CA 1
ATOM 751 C C . LYS A 1 92 ? -2.172 1.496 9.303 1.00 95.56 92 LYS A C 1
ATOM 753 O O . LYS A 1 92 ? -1.211 1.851 8.627 1.00 95.56 92 LYS A O 1
ATOM 758 N N . VAL A 1 93 ? -3.421 1.664 8.867 1.00 96.94 93 VAL A N 1
ATOM 759 C CA . VAL A 1 93 ? -3.753 2.231 7.552 1.00 96.94 93 VAL A CA 1
ATOM 760 C C . VAL A 1 93 ? -3.447 3.725 7.536 1.00 96.94 93 VAL A C 1
ATOM 762 O O . VAL A 1 93 ? -3.999 4.502 8.315 1.00 96.94 93 VAL A O 1
ATOM 765 N N . VAL A 1 94 ? -2.579 4.144 6.621 1.00 96.56 94 VAL A N 1
ATOM 766 C CA . VAL A 1 94 ? -2.303 5.557 6.333 1.00 96.56 94 VAL A CA 1
ATOM 767 C C . VAL A 1 94 ? -3.417 6.152 5.488 1.00 96.56 94 VAL A C 1
ATOM 769 O O . VAL A 1 94 ? -3.910 7.232 5.797 1.00 96.56 94 VAL A O 1
ATOM 772 N N . GLY A 1 95 ? -3.836 5.445 4.444 1.00 97.19 95 GLY A N 1
ATOM 773 C CA . GLY A 1 95 ? -4.963 5.851 3.620 1.00 97.19 95 GLY A CA 1
ATOM 774 C C . GLY A 1 95 ? -5.082 5.038 2.341 1.00 97.19 95 GLY A C 1
ATOM 775 O O . GLY A 1 95 ? -4.305 4.111 2.102 1.00 97.19 95 GLY A O 1
ATOM 776 N N . LYS A 1 96 ? -6.062 5.404 1.517 1.00 97.56 96 LYS A N 1
ATOM 777 C CA . LYS A 1 96 ? -6.349 4.760 0.234 1.00 97.56 96 LYS A CA 1
ATOM 778 C C . LYS A 1 96 ? -5.526 5.381 -0.886 1.00 97.56 96 LYS A C 1
ATOM 780 O O . LYS A 1 96 ? -5.322 6.596 -0.918 1.00 97.56 96 LYS A O 1
ATOM 785 N N . VAL A 1 97 ? -5.095 4.555 -1.829 1.00 97.00 97 VAL A N 1
ATOM 786 C CA . VAL A 1 97 ? -4.459 4.987 -3.076 1.00 97.00 97 VAL A CA 1
ATOM 787 C C . VAL A 1 97 ? -5.294 4.536 -4.263 1.00 97.00 97 VAL A C 1
ATOM 789 O O . VAL A 1 97 ? -6.035 3.554 -4.192 1.00 97.00 97 VAL A O 1
ATOM 792 N N . SER A 1 98 ? -5.186 5.270 -5.367 1.00 96.12 98 SER A N 1
ATOM 793 C CA . SER A 1 98 ? -5.806 4.849 -6.620 1.00 96.12 98 SER A CA 1
ATOM 794 C C . SER A 1 98 ? -5.243 3.493 -7.062 1.00 96.12 98 SER A C 1
ATOM 796 O O . SER A 1 98 ? -4.044 3.251 -6.875 1.00 96.12 98 SER A O 1
ATOM 798 N N . PRO A 1 99 ? -6.068 2.625 -7.674 1.00 96.50 99 PRO A N 1
ATOM 799 C CA . PRO A 1 99 ? -5.587 1.384 -8.263 1.00 96.50 99 PRO A CA 1
ATOM 800 C C . PRO A 1 99 ? -4.426 1.633 -9.237 1.00 96.50 99 PRO A C 1
ATOM 802 O O . PRO A 1 99 ? -4.426 2.655 -9.933 1.00 96.50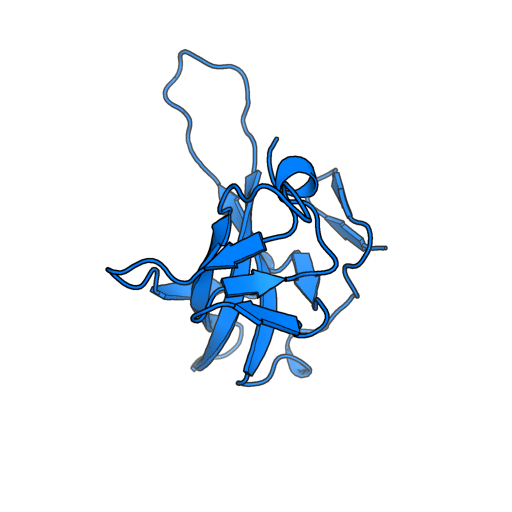 99 PRO A O 1
ATOM 805 N N . PRO A 1 100 ? -3.443 0.722 -9.308 1.00 96.94 100 PRO A N 1
ATOM 806 C CA . PRO A 1 100 ? -2.319 0.880 -10.213 1.00 96.94 100 PRO A CA 1
ATOM 807 C C . PRO A 1 100 ? -2.731 0.705 -11.674 1.00 96.94 100 PRO A C 1
ATOM 809 O O . PRO A 1 100 ? -3.651 -0.043 -12.009 1.00 96.94 100 PRO A O 1
ATOM 812 N N . GLU A 1 101 ? -1.961 1.325 -12.559 1.00 96.12 101 GLU A N 1
ATOM 813 C CA . GLU A 1 101 ? -1.970 1.002 -13.981 1.00 96.12 101 GLU A CA 1
ATOM 814 C C . GLU A 1 101 ? -1.143 -0.269 -14.218 1.00 96.12 101 GLU A C 1
ATOM 816 O O . GLU A 1 101 ? -0.038 -0.419 -13.686 1.00 96.12 101 GLU A O 1
ATOM 821 N N . ASN A 1 102 ? -1.633 -1.175 -15.065 1.00 93.62 102 ASN A N 1
ATOM 822 C CA . ASN A 1 102 ? -0.833 -2.313 -15.510 1.00 93.62 102 ASN A CA 1
ATOM 823 C C . ASN A 1 102 ? 0.345 -1.820 -16.362 1.00 93.62 102 ASN A C 1
ATOM 825 O O . ASN A 1 102 ? 0.153 -1.197 -17.407 1.00 93.62 102 ASN A O 1
ATOM 829 N N . TYR A 1 103 ? 1.566 -2.152 -15.954 1.00 89.69 103 TYR A N 1
ATOM 830 C CA . TYR A 1 103 ? 2.795 -1.823 -16.663 1.00 89.69 103 TYR A CA 1
ATOM 831 C C . TYR A 1 103 ? 3.568 -3.104 -16.949 1.00 89.69 103 TYR A C 1
ATOM 833 O O . TYR A 1 103 ? 4.188 -3.635 -16.053 1.00 89.69 103 TYR A O 1
ATOM 841 N N . LEU A 1 104 ? 3.551 -3.598 -18.190 1.00 88.19 104 LEU A N 1
ATOM 842 C CA . LEU A 1 104 ? 4.377 -4.719 -18.683 1.00 88.19 104 LEU A CA 1
ATOM 843 C C . LEU A 1 104 ? 4.481 -5.964 -17.769 1.00 88.19 104 LEU A C 1
ATOM 845 O O . LEU A 1 104 ? 5.150 -5.955 -16.748 1.00 88.19 104 LEU A O 1
ATOM 849 N N . ARG A 1 105 ? 3.996 -7.128 -18.221 1.00 86.25 105 ARG A N 1
ATOM 850 C CA . ARG A 1 105 ? 4.299 -8.432 -17.575 1.00 86.25 105 ARG A CA 1
ATOM 851 C C . ARG A 1 105 ? 4.037 -8.454 -16.053 1.00 86.25 105 ARG A C 1
ATOM 853 O O . ARG A 1 105 ? 4.866 -8.931 -15.283 1.00 86.25 105 ARG A O 1
ATOM 860 N N . GLY A 1 106 ? 2.887 -7.930 -15.632 1.00 86.19 106 GLY A N 1
ATOM 861 C CA . GLY A 1 106 ? 2.452 -7.989 -14.234 1.00 86.19 106 GLY A CA 1
ATOM 862 C C . GLY A 1 106 ? 3.124 -6.987 -13.292 1.00 86.19 106 GLY A C 1
ATOM 863 O O . GLY A 1 106 ? 2.953 -7.121 -12.082 1.00 86.19 106 GLY A O 1
ATOM 864 N N . L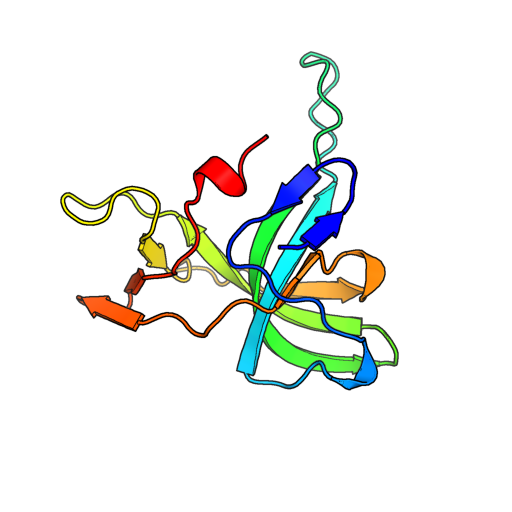EU A 1 107 ? 3.867 -5.993 -13.802 1.00 93.75 107 LEU A N 1
ATOM 865 C CA . LEU A 1 107 ? 4.260 -4.854 -12.972 1.00 93.75 107 LEU A CA 1
ATOM 866 C C . LEU A 1 107 ? 3.107 -3.853 -12.875 1.00 93.75 107 LEU A C 1
ATOM 868 O O . LEU A 1 107 ? 2.235 -3.760 -13.742 1.00 93.75 107 LEU A O 1
ATOM 872 N N . LEU A 1 108 ? 3.119 -3.111 -11.782 1.00 96.31 108 LEU A N 1
ATOM 873 C CA . LEU A 1 108 ? 2.061 -2.217 -11.355 1.00 96.31 108 LEU A CA 1
ATOM 874 C C . LEU A 1 108 ? 2.662 -0.828 -11.201 1.00 96.31 108 LEU A C 1
ATOM 876 O O . LEU A 1 108 ? 3.627 -0.645 -10.459 1.00 96.31 108 LEU A O 1
ATOM 880 N N . LYS A 1 109 ? 2.113 0.147 -11.917 1.00 96.19 109 LYS A N 1
ATOM 881 C CA . LYS A 1 109 ? 2.535 1.541 -11.833 1.00 96.19 109 LYS A CA 1
ATOM 882 C C . LYS A 1 109 ? 1.562 2.307 -10.949 1.00 96.19 109 LYS A C 1
ATOM 884 O O . LYS A 1 109 ? 0.390 2.446 -11.292 1.00 96.19 109 LYS A O 1
ATOM 889 N N . PHE A 1 110 ? 2.059 2.833 -9.839 1.00 96.06 110 PHE A N 1
ATOM 890 C CA . PHE A 1 110 ? 1.283 3.683 -8.940 1.00 96.06 110 PHE A CA 1
ATOM 891 C C . PHE A 1 110 ? 1.563 5.160 -9.205 1.00 96.06 110 PHE A C 1
ATOM 893 O O . PHE A 1 110 ? 2.610 5.531 -9.729 1.00 96.06 110 PHE A O 1
ATOM 900 N N . ALA A 1 111 ? 0.655 6.026 -8.757 1.00 93.12 111 ALA A N 1
ATOM 901 C CA . ALA A 1 111 ? 0.915 7.461 -8.620 1.00 93.12 111 ALA A CA 1
ATOM 902 C C . ALA A 1 111 ? 1.695 7.794 -7.327 1.00 93.12 111 ALA A C 1
ATOM 904 O O . ALA A 1 111 ? 1.664 8.931 -6.856 1.00 93.12 111 ALA A O 1
ATOM 905 N N . LEU A 1 112 ? 2.370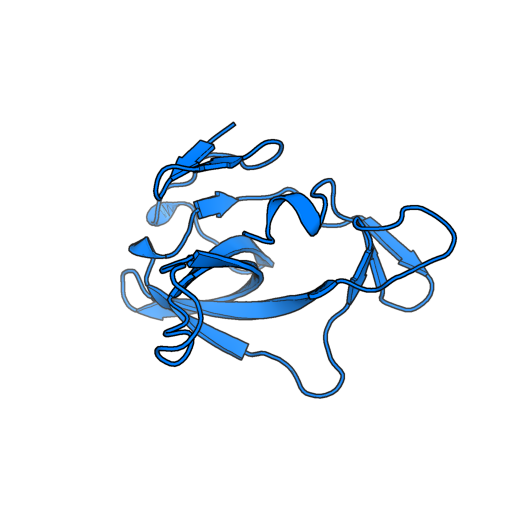 6.806 -6.732 1.00 91.31 112 LEU A N 1
ATOM 906 C CA . LEU A 1 112 ? 3.083 6.912 -5.464 1.00 91.31 112 LEU A CA 1
ATOM 907 C C . LEU A 1 112 ? 4.536 6.475 -5.646 1.00 91.31 112 LEU A C 1
ATOM 909 O O . LEU A 1 112 ? 4.799 5.368 -6.121 1.00 91.31 112 LEU A O 1
ATOM 913 N N . ASN A 1 113 ? 5.466 7.360 -5.296 1.00 90.81 113 ASN A N 1
ATOM 914 C CA . ASN A 1 113 ? 6.897 7.103 -5.406 1.00 90.81 113 ASN A CA 1
ATOM 915 C C . ASN A 1 113 ? 7.361 6.267 -4.203 1.00 90.81 113 ASN A C 1
ATOM 917 O O . ASN A 1 113 ? 7.005 6.586 -3.072 1.00 90.81 113 ASN A O 1
ATOM 921 N N . SER A 1 114 ? 8.163 5.225 -4.410 1.00 89.50 114 SER A N 1
ATOM 922 C CA . SER A 1 114 ? 8.622 4.343 -3.331 1.00 89.50 114 SER A CA 1
ATOM 923 C C . SER A 1 114 ? 9.503 5.071 -2.319 1.00 89.50 114 SER A C 1
ATOM 925 O O . SER A 1 114 ? 9.459 4.757 -1.136 1.00 89.50 114 SER A O 1
ATOM 927 N N . LYS A 1 115 ? 10.215 6.124 -2.732 1.00 87.06 115 LYS A N 1
ATOM 928 C CA . LYS A 1 115 ? 10.980 6.986 -1.817 1.00 87.06 115 LYS A CA 1
ATOM 929 C C . LYS A 1 115 ? 10.082 7.807 -0.892 1.00 87.06 115 LYS A C 1
ATOM 931 O O . LYS A 1 115 ? 10.499 8.183 0.199 1.00 87.06 115 LYS A O 1
ATOM 936 N N . ASP A 1 116 ? 8.830 8.046 -1.287 1.00 86.12 116 ASP A N 1
ATOM 937 C CA . ASP A 1 116 ? 7.829 8.665 -0.412 1.00 86.12 116 ASP A CA 1
ATOM 938 C C . ASP A 1 116 ? 7.296 7.682 0.652 1.00 86.12 116 ASP A C 1
ATOM 940 O O . ASP A 1 116 ? 6.529 8.090 1.526 1.00 86.12 116 ASP A O 1
ATOM 944 N N . LEU A 1 117 ? 7.699 6.408 0.590 1.00 84.88 117 LEU A N 1
ATOM 945 C CA . LEU A 1 117 ? 7.362 5.346 1.543 1.00 84.88 117 LEU A CA 1
ATOM 946 C C . LEU A 1 117 ? 8.570 4.853 2.355 1.00 84.88 117 LEU A C 1
ATOM 948 O O . LEU A 1 117 ? 8.402 4.175 3.366 1.00 84.88 117 LEU A O 1
ATOM 952 N N . GLU A 1 118 ? 9.782 5.197 1.928 1.00 73.19 118 GLU A N 1
ATOM 953 C CA . GLU A 1 118 ? 11.022 4.955 2.661 1.00 73.19 118 GLU A CA 1
ATOM 954 C C . GLU A 1 118 ? 11.276 6.152 3.608 1.00 73.19 118 GLU A C 1
ATOM 956 O O . GLU A 1 118 ? 11.026 7.299 3.219 1.00 73.19 118 GLU A O 1
ATOM 961 N N . HIS A 1 119 ? 11.736 5.882 4.842 1.00 56.84 119 HIS A N 1
ATOM 962 C CA . HIS A 1 119 ? 12.099 6.818 5.938 1.00 56.84 119 HIS A CA 1
ATOM 963 C C . HIS A 1 119 ? 11.025 7.207 6.974 1.00 56.84 119 HIS A C 1
ATOM 965 O O . HIS A 1 119 ? 10.038 7.906 6.636 1.00 56.84 119 HIS A O 1
#

pLDDT: mean 88.78, std 13.92, range [39.5, 98.5]